Protein AF-A0A369B112-F1 (afdb_monomer)

Sequence (69 aa):
MSFPMFVGESKFAVQSSHSETALWVVSGLSLAANIVVFVYHVYKIAKHKRNPLKVEVYTDLKAYKAIAE

Foldseek 3Di:
DDPPPCCPPDPPHDDDPPPVVVCCVVVVVVVVVVVVVVVVQVVLCVVVVDDVVPDDSPCVDPVNVVPVD

Solvent-accessi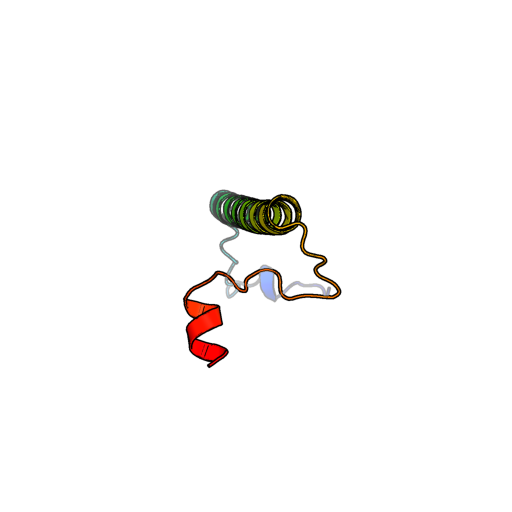ble surface area (backbone atoms only — not comparable to full-atom values): 4404 Å² total; per-residue (Å²): 139,65,88,78,52,62,74,75,75,37,98,82,38,77,78,76,80,80,49,64,68,59,52,50,51,54,50,52,52,52,51,52,52,51,52,52,53,50,52,52,50,52,48,45,31,64,76,68,70,50,51,76,93,81,42,81,78,57,72,85,40,70,74,49,48,75,70,77,111

InterPro domains:
  IPR043747 Protein of unknown function DUF5692 [PF18948] (1-68)

Secondary structure (DSSP, 8-state):
-PSS-HHHHSTT-------HHHHHHHHHHHHHHHHHHHHHHHHHHHHHT--TTTS-TTTTSHHHHHHH-

Structure (mmCIF, N/CA/C/O backbone):
data_AF-A0A369B112-F1
#
_entry.id   AF-A0A369B112-F1
#
loop_
_atom_site.group_PDB
_atom_site.id
_atom_site.type_symbol
_atom_site.label_atom_id
_atom_site.label_alt_id
_atom_site.label_comp_id
_atom_site.label_asym_id
_atom_site.label_entity_id
_atom_site.label_seq_id
_atom_site.pdbx_PDB_ins_code
_atom_site.Cartn_x
_atom_site.Cartn_y
_atom_site.Cartn_z
_atom_site.occupancy
_atom_site.B_iso_or_equiv
_atom_site.auth_seq_id
_atom_site.auth_comp_id
_atom_site.auth_asym_id
_atom_site.auth_atom_id
_atom_site.pdbx_PDB_model_num
ATOM 1 N N . MET A 1 1 ? 34.591 -4.931 -5.841 1.00 52.88 1 MET A N 1
ATOM 2 C CA . MET A 1 1 ? 34.581 -5.028 -7.316 1.00 52.88 1 MET A CA 1
ATOM 3 C C . MET A 1 1 ? 35.946 -5.526 -7.749 1.00 52.88 1 MET A C 1
ATOM 5 O O . MET A 1 1 ? 36.932 -4.917 -7.355 1.00 52.88 1 MET A O 1
ATOM 9 N N . SER A 1 2 ? 35.998 -6.647 -8.465 1.00 69.62 2 SER A N 1
ATOM 10 C CA . SER A 1 2 ? 37.237 -7.276 -8.946 1.00 69.62 2 SER A CA 1
ATOM 11 C C . SER A 1 2 ? 37.435 -6.908 -10.413 1.00 69.62 2 SER A C 1
ATOM 13 O O . SER A 1 2 ? 36.463 -6.917 -11.167 1.00 69.62 2 SER A O 1
ATOM 15 N N . PHE A 1 3 ? 38.662 -6.585 -10.819 1.00 74.31 3 PHE A N 1
ATOM 16 C CA . PHE A 1 3 ? 38.989 -6.360 -12.225 1.00 74.31 3 PHE A CA 1
ATOM 17 C C . PHE A 1 3 ? 39.695 -7.600 -12.798 1.00 74.31 3 PHE A C 1
ATOM 19 O O . PHE A 1 3 ? 40.623 -8.093 -12.151 1.00 74.31 3 PHE A O 1
ATOM 26 N N . PRO A 1 4 ? 39.289 -8.103 -13.980 1.00 70.88 4 PRO A N 1
ATOM 27 C CA . PRO A 1 4 ? 38.223 -7.585 -14.846 1.00 70.88 4 PRO A CA 1
ATOM 28 C C . PRO A 1 4 ? 36.810 -8.010 -14.402 1.00 70.88 4 PRO A C 1
ATOM 30 O O . PRO A 1 4 ? 36.619 -9.004 -13.696 1.00 70.88 4 PRO A O 1
ATOM 33 N N . MET A 1 5 ? 35.800 -7.247 -14.826 1.00 73.75 5 MET A N 1
ATOM 34 C CA . MET A 1 5 ? 34.403 -7.453 -14.435 1.00 73.75 5 MET A CA 1
ATOM 35 C C . MET A 1 5 ? 33.727 -8.497 -15.338 1.00 73.75 5 MET A C 1
ATOM 37 O O . MET A 1 5 ? 32.93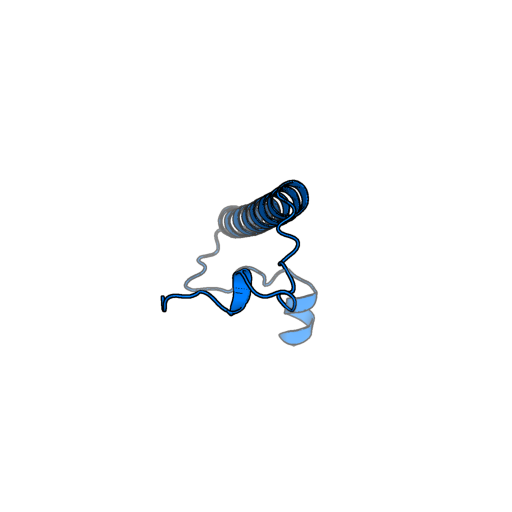5 -8.171 -16.220 1.00 73.75 5 MET A O 1
ATOM 41 N N . PHE A 1 6 ? 34.024 -9.778 -15.107 1.00 67.62 6 PHE A N 1
ATOM 42 C CA . PHE A 1 6 ? 33.548 -10.903 -15.934 1.00 67.62 6 PHE A CA 1
ATOM 43 C C . PHE A 1 6 ? 32.020 -10.979 -16.119 1.00 67.62 6 PHE A C 1
ATOM 45 O O . PHE A 1 6 ? 31.548 -11.480 -17.142 1.00 67.62 6 PHE A O 1
ATOM 52 N N . VAL A 1 7 ? 31.251 -10.471 -15.150 1.00 70.94 7 VAL A N 1
ATOM 53 C CA . VAL A 1 7 ? 29.778 -10.467 -15.171 1.00 70.94 7 VAL A CA 1
ATOM 54 C C . VAL A 1 7 ? 29.213 -9.495 -16.217 1.00 70.94 7 VAL A C 1
ATOM 56 O O . VAL A 1 7 ? 28.145 -9.760 -16.755 1.00 70.94 7 VAL A O 1
ATOM 59 N N . GLY A 1 8 ? 29.923 -8.404 -16.531 1.00 71.19 8 GLY A N 1
ATOM 60 C CA . GLY A 1 8 ? 29.444 -7.366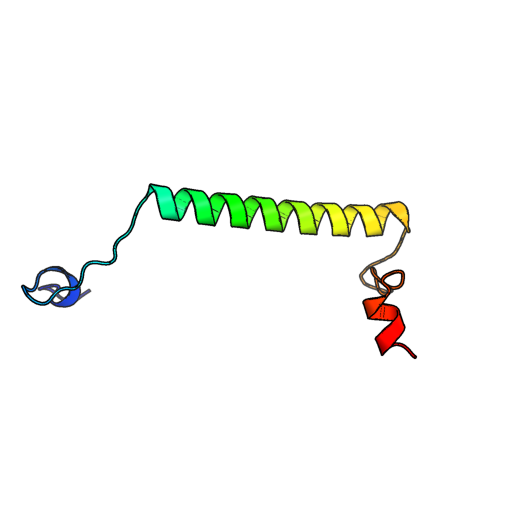 -17.455 1.00 71.19 8 GLY A CA 1
ATOM 61 C C . GLY A 1 8 ? 30.195 -7.292 -18.786 1.00 71.19 8 GLY A C 1
ATOM 62 O O . GLY A 1 8 ? 29.615 -6.887 -19.786 1.00 71.19 8 GLY A O 1
ATOM 63 N N . GLU A 1 9 ? 31.470 -7.690 -18.820 1.00 73.94 9 GLU A N 1
ATOM 64 C CA . GLU A 1 9 ? 32.343 -7.474 -19.989 1.00 73.94 9 GLU A CA 1
ATOM 65 C C . GLU A 1 9 ? 32.617 -8.742 -20.820 1.00 73.94 9 GLU A C 1
ATOM 67 O O . GLU A 1 9 ? 33.312 -8.685 -21.835 1.00 73.94 9 GLU A O 1
ATOM 72 N N . SER A 1 10 ? 32.102 -9.910 -20.418 1.00 76.38 10 SER A N 1
ATOM 73 C CA . SER A 1 10 ? 32.325 -11.156 -21.164 1.00 76.38 10 SER A CA 1
ATOM 74 C C . SER A 1 10 ? 31.352 -11.328 -22.339 1.00 76.38 10 SER A C 1
ATOM 76 O O . SER A 1 10 ? 30.225 -10.845 -22.318 1.00 76.38 10 SER A O 1
ATOM 78 N N . LYS A 1 11 ? 31.746 -12.109 -23.356 1.00 74.81 11 LYS A N 1
ATOM 79 C CA . LYS A 1 11 ? 30.873 -12.477 -24.495 1.00 74.81 11 LYS A CA 1
ATOM 80 C C . LYS A 1 11 ? 29.643 -13.308 -24.100 1.00 74.81 11 LYS A C 1
ATOM 82 O O . LYS A 1 11 ? 28.758 -13.508 -24.924 1.00 74.81 11 LYS A O 1
ATOM 87 N N . PHE A 1 12 ? 29.614 -13.806 -22.866 1.00 79.69 12 PHE A N 1
ATOM 88 C CA . PHE A 1 12 ? 28.502 -14.556 -22.284 1.00 79.69 12 PHE A CA 1
ATOM 89 C C . PHE A 1 12 ? 27.680 -13.702 -21.308 1.00 79.69 12 PHE A C 1
ATOM 91 O O . PHE A 1 12 ? 26.776 -14.224 -20.659 1.00 79.69 12 PHE A O 1
ATOM 98 N N . ALA A 1 13 ? 27.994 -12.408 -21.177 1.00 78.38 13 ALA A N 1
ATOM 99 C CA . ALA A 1 13 ? 27.262 -11.502 -20.311 1.00 78.38 13 ALA A CA 1
ATOM 100 C C . ALA A 1 13 ? 25.834 -11.307 -20.840 1.00 78.38 13 ALA A C 1
ATOM 102 O O . ALA A 1 13 ? 25.618 -10.876 -21.974 1.00 78.38 13 ALA A O 1
ATOM 103 N N . VAL A 1 14 ? 24.852 -11.625 -19.998 1.00 75.12 14 VAL A N 1
ATOM 104 C CA . VAL A 1 14 ? 23.441 -11.327 -20.249 1.00 75.12 14 VAL A CA 1
ATOM 105 C C . VAL A 1 14 ? 23.154 -9.979 -19.613 1.00 75.12 14 VAL A C 1
ATOM 107 O O . VAL A 1 14 ? 23.035 -9.877 -18.393 1.00 75.12 14 VAL A O 1
ATOM 110 N N . GLN A 1 15 ? 23.075 -8.939 -20.440 1.00 75.56 15 GLN A N 1
ATOM 111 C CA . GLN A 1 15 ? 22.826 -7.596 -19.940 1.00 75.56 15 GLN A CA 1
ATOM 112 C C . GLN A 1 15 ? 21.382 -7.476 -19.454 1.00 75.56 15 GLN A C 1
ATOM 114 O O . GLN A 1 15 ? 20.433 -7.816 -20.166 1.00 75.56 15 GLN A O 1
ATOM 119 N N . SER A 1 16 ? 21.211 -6.973 -18.236 1.00 75.44 16 SER A N 1
ATOM 120 C CA . SER A 1 16 ? 19.900 -6.614 -17.710 1.00 75.44 16 SER A CA 1
ATOM 121 C C . SER A 1 16 ? 19.278 -5.534 -18.594 1.00 75.44 16 SER A C 1
ATOM 123 O O . SER A 1 16 ? 19.927 -4.554 -18.954 1.00 75.44 16 SER A O 1
ATOM 125 N N . SER A 1 17 ? 18.002 -5.700 -18.953 1.00 76.75 17 SER A N 1
ATOM 126 C CA . SER A 1 17 ? 17.366 -4.843 -19.960 1.00 76.75 17 SER A CA 1
ATOM 127 C C . SER A 1 17 ? 17.321 -3.357 -19.586 1.00 76.75 17 SER A C 1
ATOM 129 O O . SER A 1 17 ? 17.221 -2.550 -20.501 1.00 76.75 17 SER A O 1
ATOM 131 N N . HIS A 1 18 ? 17.360 -3.008 -18.285 1.00 78.56 18 HIS A N 1
ATOM 132 C CA . HIS A 1 18 ? 17.369 -1.636 -17.735 1.00 78.56 18 HIS A CA 1
ATOM 133 C C . HIS A 1 18 ? 16.626 -0.607 -18.599 1.00 78.56 18 HIS A C 1
ATOM 135 O O . HIS A 1 18 ? 17.141 0.466 -18.906 1.00 78.56 18 HIS A O 1
ATOM 141 N N . SER A 1 19 ? 15.406 -0.946 -19.024 1.00 89.88 19 SER A N 1
ATOM 142 C CA . SER A 1 19 ? 14.598 -0.016 -19.800 1.00 89.88 19 SER A CA 1
ATOM 143 C C . SER A 1 19 ? 14.203 1.125 -18.876 1.00 89.88 19 SER A C 1
ATOM 145 O O . SER A 1 19 ? 13.375 0.947 -17.983 1.00 89.88 19 SER A O 1
ATOM 147 N N . GLU A 1 20 ? 14.813 2.285 -19.098 1.00 92.00 20 GLU A N 1
ATOM 148 C CA . GLU A 1 20 ? 14.573 3.499 -18.320 1.00 92.00 20 GLU A CA 1
ATOM 149 C C . GLU A 1 20 ? 13.073 3.815 -18.266 1.00 92.00 20 GLU A C 1
ATOM 151 O O . GLU A 1 20 ? 12.503 4.009 -17.196 1.00 92.00 20 GLU A O 1
ATOM 156 N N . THR A 1 21 ? 12.392 3.735 -19.412 1.00 94.44 21 THR A N 1
ATOM 157 C CA . THR A 1 21 ? 10.942 3.927 -19.521 1.00 94.44 21 THR A CA 1
ATOM 158 C C . THR A 1 21 ? 10.153 2.930 -18.676 1.00 94.44 21 THR A C 1
ATOM 160 O O . THR A 1 21 ? 9.233 3.334 -17.967 1.00 94.44 21 THR A O 1
ATOM 163 N N . ALA A 1 22 ? 10.503 1.640 -18.710 1.00 93.44 22 ALA A N 1
ATOM 164 C CA . ALA A 1 22 ? 9.816 0.631 -17.906 1.00 93.44 22 ALA A CA 1
ATOM 165 C C . ALA A 1 22 ? 10.025 0.864 -16.402 1.00 93.44 22 ALA A C 1
ATOM 167 O O . ALA A 1 22 ? 9.070 0.790 -15.626 1.00 93.44 22 ALA A O 1
ATOM 168 N N . LEU A 1 23 ? 11.253 1.193 -15.994 1.00 95.06 23 LEU A N 1
ATOM 169 C CA . LEU A 1 23 ? 11.586 1.479 -14.601 1.00 95.06 23 LEU A CA 1
ATOM 170 C C . LEU A 1 23 ? 10.835 2.712 -14.088 1.00 95.06 23 LEU A C 1
ATOM 172 O O . LEU A 1 23 ? 10.262 2.652 -12.999 1.00 95.06 23 LEU A O 1
ATOM 176 N N . TRP A 1 24 ? 10.754 3.788 -14.876 1.00 96.06 24 TRP A N 1
ATOM 177 C CA . TRP A 1 24 ? 9.986 4.985 -14.520 1.00 96.06 24 TRP A CA 1
ATOM 178 C C . TRP A 1 24 ? 8.497 4.707 -14.360 1.00 96.06 24 TRP A C 1
ATOM 180 O O . TRP A 1 24 ? 7.895 5.154 -13.383 1.00 96.06 24 TRP A O 1
ATOM 190 N N . VAL A 1 25 ? 7.901 3.948 -15.282 1.00 97.31 25 VAL A N 1
ATOM 191 C CA . VAL A 1 25 ? 6.470 3.619 -15.227 1.00 97.31 25 VAL A CA 1
ATOM 192 C C . VAL A 1 25 ? 6.153 2.790 -13.986 1.00 97.31 25 VAL A C 1
ATOM 194 O O . VAL A 1 25 ? 5.253 3.148 -13.226 1.00 97.31 25 VAL A O 1
ATOM 197 N N . VAL A 1 26 ? 6.903 1.712 -13.736 1.00 96.38 26 VAL A N 1
ATOM 198 C CA . VAL A 1 26 ? 6.657 0.836 -12.580 1.00 96.38 26 VAL A CA 1
ATOM 199 C C . VAL A 1 26 ? 6.889 1.585 -11.268 1.00 96.38 26 VAL A C 1
ATOM 201 O O . VAL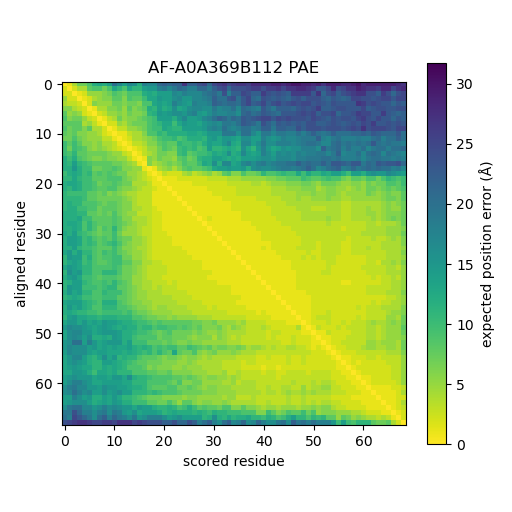 A 1 26 ? 6.078 1.478 -10.346 1.00 96.38 26 VAL A O 1
ATOM 204 N N . SER A 1 27 ? 7.948 2.393 -11.193 1.00 97.50 27 SER A N 1
ATOM 205 C CA . SER A 1 27 ? 8.260 3.186 -9.999 1.00 97.50 27 SER A CA 1
ATOM 206 C C . SER A 1 27 ? 7.197 4.255 -9.738 1.00 97.50 27 SER A C 1
ATOM 208 O O . SER A 1 27 ? 6.732 4.393 -8.608 1.00 97.50 27 SER A O 1
ATOM 210 N N . GLY A 1 28 ? 6.753 4.966 -10.779 1.00 98.44 28 GLY A N 1
ATOM 211 C CA . GLY A 1 28 ? 5.695 5.971 -10.682 1.00 98.44 28 GLY A CA 1
ATOM 212 C C . GLY A 1 28 ? 4.357 5.374 -10.243 1.00 98.44 28 GLY A C 1
ATOM 213 O O . GLY A 1 28 ? 3.715 5.903 -9.335 1.00 98.44 28 GLY A O 1
ATOM 214 N N . LEU A 1 29 ? 3.965 4.235 -10.823 1.00 98.62 29 LEU A N 1
ATOM 215 C CA . LEU A 1 29 ? 2.753 3.513 -10.425 1.00 98.62 29 LEU A CA 1
ATOM 216 C C . LEU A 1 29 ? 2.836 3.008 -8.983 1.00 98.62 29 LEU A C 1
ATOM 218 O O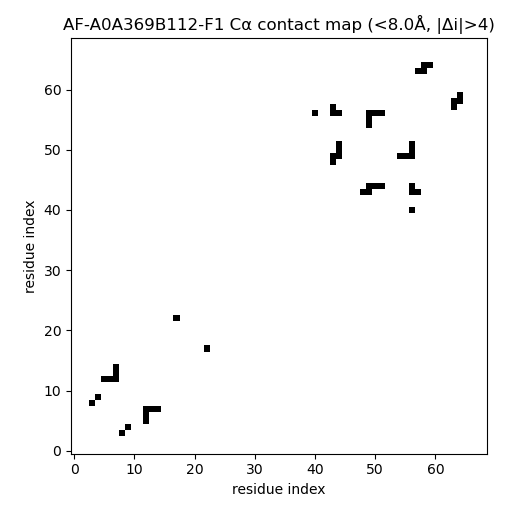 . LEU A 1 29 ? 1.878 3.163 -8.227 1.00 98.62 29 LEU A O 1
ATOM 222 N N . SER A 1 30 ? 3.980 2.445 -8.590 1.00 98.44 30 SER A N 1
ATOM 223 C CA . SER A 1 30 ? 4.211 1.988 -7.219 1.00 98.44 30 SER A CA 1
ATOM 224 C C . SER A 1 30 ? 4.075 3.137 -6.219 1.00 98.44 30 SER A C 1
ATOM 226 O O . SER A 1 30 ? 3.355 3.017 -5.223 1.00 98.44 30 SER A O 1
ATOM 228 N N . LEU A 1 31 ? 4.699 4.283 -6.504 1.00 98.56 31 LEU A N 1
ATOM 229 C CA . LEU A 1 31 ? 4.612 5.466 -5.653 1.00 98.56 31 LEU A CA 1
ATOM 230 C C . LEU A 1 31 ? 3.167 5.970 -5.538 1.00 98.56 31 LEU A C 1
ATOM 232 O O . LEU A 1 31 ? 2.678 6.189 -4.430 1.00 98.56 31 LEU A O 1
ATOM 236 N N . ALA A 1 32 ? 2.462 6.096 -6.665 1.00 98.69 32 ALA A N 1
ATOM 237 C CA . ALA A 1 32 ? 1.070 6.532 -6.688 1.00 98.69 32 ALA A CA 1
ATOM 238 C C . ALA A 1 32 ? 0.158 5.588 -5.885 1.00 98.69 32 ALA A C 1
ATOM 240 O O . ALA A 1 32 ? -0.630 6.051 -5.059 1.00 98.69 32 ALA A O 1
ATOM 241 N N . ALA A 1 33 ? 0.297 4.271 -6.066 1.00 98.69 33 ALA A N 1
ATOM 242 C CA . ALA A 1 33 ? -0.485 3.277 -5.335 1.00 98.69 33 ALA A CA 1
ATOM 243 C C . ALA A 1 33 ? -0.260 3.367 -3.817 1.00 98.69 33 ALA A C 1
ATOM 245 O O . ALA A 1 33 ? -1.223 3.372 -3.047 1.00 98.69 33 ALA A O 1
ATOM 246 N N . ASN A 1 34 ? 0.996 3.510 -3.381 1.00 98.50 34 ASN A N 1
ATOM 247 C CA . ASN A 1 34 ? 1.322 3.672 -1.963 1.00 98.50 34 ASN A CA 1
ATOM 248 C C . ASN A 1 34 ? 0.721 4.958 -1.378 1.00 98.50 34 ASN A C 1
ATOM 250 O O . ASN A 1 34 ? 0.134 4.920 -0.295 1.00 98.50 34 ASN A O 1
ATOM 254 N N . ILE A 1 35 ? 0.796 6.079 -2.104 1.00 98.69 35 ILE A N 1
ATOM 255 C CA . ILE A 1 35 ? 0.191 7.348 -1.673 1.00 98.69 35 ILE A CA 1
ATOM 256 C C . ILE A 1 35 ? -1.326 7.201 -1.522 1.00 98.69 35 ILE A C 1
ATOM 258 O O . ILE A 1 35 ? -1.884 7.634 -0.515 1.00 98.69 35 ILE A O 1
ATOM 262 N N . VAL A 1 36 ? -2.001 6.557 -2.478 1.00 98.62 36 VAL A N 1
ATOM 263 C CA . VAL A 1 36 ? -3.455 6.339 -2.424 1.00 98.62 36 VAL A CA 1
ATOM 264 C C . VAL A 1 36 ? -3.849 5.533 -1.186 1.00 98.62 36 VAL A C 1
ATOM 266 O O . VAL A 1 36 ? -4.755 5.939 -0.455 1.00 98.62 36 VAL A O 1
ATOM 269 N N . VAL A 1 37 ? -3.158 4.422 -0.911 1.00 97.81 37 VAL A N 1
ATOM 270 C CA . VAL A 1 37 ? -3.432 3.591 0.273 1.00 97.81 37 VAL A CA 1
ATOM 271 C C . VAL A 1 37 ? -3.170 4.371 1.563 1.00 97.81 37 VAL A C 1
ATOM 273 O O . VAL A 1 37 ? -3.989 4.322 2.484 1.00 97.81 37 VAL A O 1
ATOM 276 N N . PHE A 1 38 ? 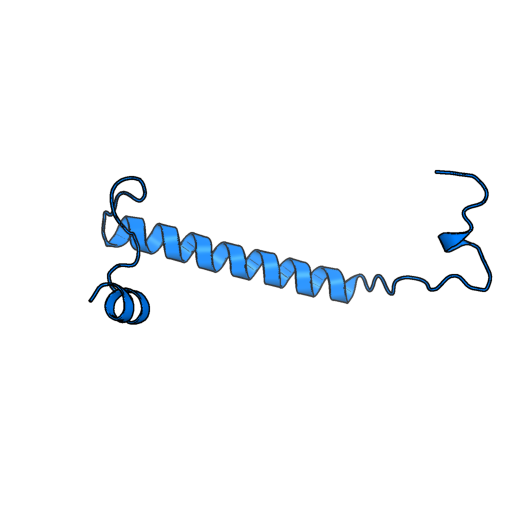-2.080 5.138 1.621 1.00 98.12 38 PHE A N 1
ATOM 277 C CA . PHE A 1 38 ? -1.747 5.965 2.779 1.00 98.12 38 PHE A CA 1
ATOM 278 C C . PHE A 1 38 ? -2.812 7.038 3.047 1.00 98.12 38 PHE A C 1
ATOM 280 O O . PHE A 1 38 ? -3.322 7.144 4.164 1.00 98.12 38 PHE A O 1
ATOM 287 N N . VAL A 1 39 ? -3.218 7.786 2.017 1.00 98.38 39 VAL A N 1
ATOM 288 C CA . VAL A 1 39 ? -4.279 8.800 2.122 1.00 98.38 39 VAL A CA 1
ATOM 289 C C . VAL A 1 39 ? -5.596 8.159 2.553 1.00 98.38 39 VAL A C 1
ATOM 291 O O . VAL A 1 39 ? -6.273 8.687 3.433 1.00 98.38 39 VAL A O 1
ATOM 294 N N . TYR A 1 40 ? -5.949 6.998 1.996 1.00 97.12 40 TYR A N 1
ATOM 295 C CA . TYR A 1 40 ? -7.142 6.259 2.404 1.00 97.12 40 TYR A CA 1
ATOM 296 C C . TYR A 1 40 ? -7.098 5.838 3.884 1.00 97.12 40 TYR A C 1
ATOM 298 O O . TYR A 1 40 ? -8.102 5.967 4.592 1.00 97.12 40 TYR A O 1
ATOM 306 N N . HIS A 1 41 ? -5.942 5.382 4.379 1.00 96.06 41 HIS A N 1
ATOM 307 C CA . HIS A 1 41 ? -5.749 5.035 5.789 1.00 96.06 41 HIS A CA 1
ATOM 308 C C . HIS A 1 41 ? -5.951 6.253 6.703 1.00 96.06 41 HIS A C 1
ATOM 310 O O . HIS A 1 41 ? -6.763 6.209 7.630 1.00 96.06 41 HIS A O 1
ATOM 316 N N . VAL A 1 42 ? -5.291 7.373 6.393 1.00 96.94 42 VAL A N 1
ATOM 317 C CA . VAL A 1 42 ? -5.425 8.628 7.150 1.00 96.94 42 VAL A CA 1
ATOM 318 C C . VAL A 1 42 ? -6.862 9.156 7.101 1.00 96.94 42 VAL A C 1
ATOM 320 O O . VAL A 1 42 ? -7.409 9.567 8.124 1.00 96.94 42 VAL A O 1
ATOM 323 N N . TYR A 1 43 ? -7.519 9.077 5.942 1.00 96.75 43 TYR A N 1
ATOM 324 C CA . TYR A 1 43 ? -8.927 9.437 5.788 1.00 96.75 43 TYR A CA 1
ATOM 325 C C . TYR A 1 43 ? -9.830 8.619 6.717 1.00 96.75 43 TYR A C 1
ATOM 327 O O . TYR A 1 43 ? -10.692 9.185 7.391 1.00 96.75 43 TYR A O 1
ATOM 335 N N . LYS A 1 44 ? -9.635 7.297 6.794 1.00 95.31 44 LYS A N 1
ATOM 336 C CA . LYS A 1 44 ? -10.407 6.422 7.690 1.00 95.31 44 LYS A CA 1
ATOM 337 C C . LYS A 1 44 ? -10.197 6.778 9.158 1.00 95.31 44 LYS A C 1
ATOM 339 O O . LYS A 1 44 ? -11.178 6.861 9.899 1.00 95.31 44 LYS A O 1
ATOM 344 N N . ILE A 1 45 ? -8.953 7.041 9.554 1.00 95.88 45 ILE A N 1
ATOM 345 C CA . ILE A 1 45 ? -8.598 7.498 10.902 1.00 95.88 45 ILE A CA 1
ATOM 346 C C . ILE A 1 45 ? -9.340 8.788 11.244 1.00 95.88 45 ILE A C 1
ATOM 348 O O . ILE A 1 45 ? -10.034 8.843 12.258 1.00 95.88 45 ILE A O 1
ATOM 352 N N . ALA A 1 46 ? -9.245 9.800 10.378 1.00 95.81 46 ALA A N 1
ATOM 353 C CA . ALA A 1 46 ? -9.845 11.108 10.607 1.00 95.81 46 ALA A CA 1
ATOM 354 C C . ALA A 1 46 ? -11.380 11.041 10.622 1.00 95.81 46 ALA A C 1
ATOM 356 O O . ALA A 1 46 ? -12.020 11.567 11.533 1.00 95.81 46 ALA A O 1
ATOM 357 N N . LYS A 1 47 ? -11.982 10.345 9.649 1.00 95.12 47 LYS A N 1
ATOM 358 C CA . LYS A 1 47 ? -13.439 10.231 9.509 1.00 95.12 47 LYS A CA 1
ATOM 359 C C . LYS A 1 47 ? -14.088 9.484 10.669 1.00 95.12 47 LYS A C 1
ATOM 361 O O . LYS A 1 47 ? -15.144 9.895 11.139 1.00 95.12 47 LYS A O 1
ATOM 366 N N . HIS A 1 48 ? -13.478 8.390 11.119 1.00 93.31 48 HIS A N 1
ATOM 367 C CA . HIS A 1 48 ? -14.026 7.560 12.195 1.00 93.31 48 HIS A CA 1
ATOM 368 C C . HIS A 1 48 ? -13.439 7.892 13.573 1.00 93.31 48 HIS A C 1
ATOM 370 O O . HIS A 1 48 ? -13.800 7.240 14.549 1.00 93.31 48 HIS A O 1
ATOM 376 N N . LYS A 1 49 ? -12.546 8.890 13.655 1.00 92.00 49 LYS A N 1
ATOM 377 C CA . LYS A 1 49 ? -11.829 9.310 14.872 1.00 92.00 49 LYS A CA 1
ATOM 378 C C . LYS A 1 49 ? -11.207 8.129 15.632 1.00 92.00 49 LYS A C 1
ATOM 380 O O . LYS A 1 49 ? -11.246 8.072 16.859 1.00 92.00 49 LYS A O 1
ATOM 385 N N . ARG A 1 50 ? -10.665 7.158 14.891 1.00 92.25 50 ARG A N 1
ATOM 386 C CA . ARG A 1 50 ? -10.067 5.934 15.447 1.00 92.25 50 ARG A CA 1
ATOM 387 C C . ARG A 1 50 ? -8.616 6.200 15.819 1.00 92.25 50 ARG A C 1
ATOM 389 O O . ARG A 1 50 ? -7.906 6.834 15.051 1.00 92.25 50 ARG A O 1
ATOM 396 N N . ASN A 1 51 ? -8.165 5.700 16.967 1.00 93.0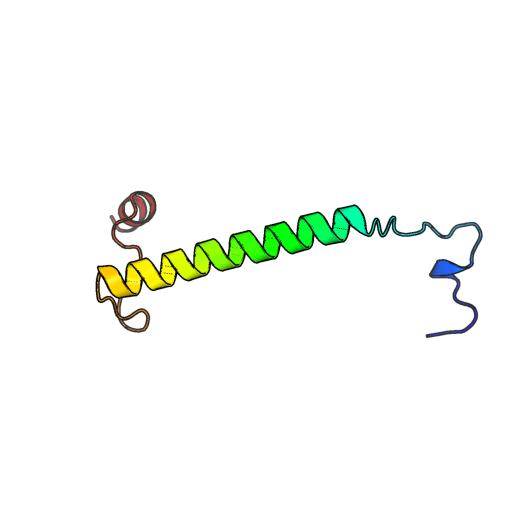6 51 ASN A N 1
ATOM 397 C CA . ASN A 1 51 ? -6.746 5.718 17.319 1.00 93.06 51 ASN A CA 1
ATOM 398 C C . ASN A 1 51 ? -6.093 4.400 16.857 1.00 93.06 51 ASN A C 1
ATOM 400 O O . ASN A 1 51 ? -6.357 3.380 17.494 1.00 93.06 51 ASN A O 1
ATOM 404 N N . PRO A 1 52 ? -5.230 4.402 15.821 1.00 91.75 52 PRO A N 1
ATOM 405 C CA . PRO A 1 52 ? -4.620 3.182 15.279 1.00 91.75 52 PRO A CA 1
ATOM 406 C C . PRO A 1 52 ? -3.802 2.383 16.294 1.00 91.75 52 PRO A C 1
ATOM 408 O O . PRO A 1 52 ? -3.613 1.188 16.124 1.00 91.75 52 PRO A O 1
ATOM 411 N N . LEU A 1 53 ? -3.313 3.036 17.353 1.00 93.19 53 LEU A N 1
ATOM 412 C CA . LEU A 1 53 ? -2.512 2.395 18.398 1.00 93.19 53 LEU A CA 1
ATOM 413 C C . LEU A 1 53 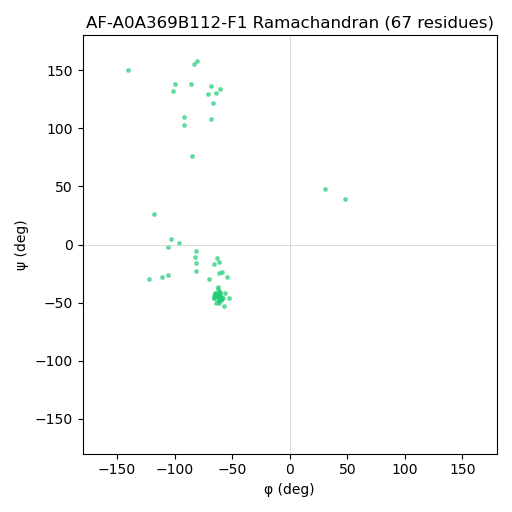? -3.361 1.681 19.453 1.00 93.19 53 LEU A C 1
ATOM 415 O O . LEU A 1 53 ? -2.820 0.999 20.317 1.00 93.19 53 LEU A O 1
ATOM 419 N N . LYS A 1 54 ? -4.679 1.900 19.443 1.00 93.12 54 LYS A N 1
ATOM 420 C CA . LYS A 1 54 ? -5.601 1.368 20.456 1.00 93.12 54 LYS A CA 1
ATOM 421 C C . LYS A 1 54 ? -6.707 0.511 19.865 1.00 93.12 54 LYS A C 1
ATOM 423 O O . LYS A 1 54 ? -7.230 -0.347 20.564 1.00 93.12 54 LYS A O 1
ATOM 428 N N . VAL A 1 55 ? -7.117 0.795 18.631 1.00 93.06 55 VAL A N 1
ATOM 429 C CA . VAL A 1 55 ? -8.259 0.144 17.991 1.00 93.06 55 VAL A CA 1
ATOM 430 C C . VAL A 1 55 ? -7.991 -0.134 16.519 1.00 93.06 55 VAL A C 1
ATOM 432 O O . VAL A 1 55 ? -7.312 0.629 15.832 1.00 93.06 55 VAL A O 1
ATOM 435 N N . GLU A 1 56 ? -8.616 -1.199 16.030 1.00 92.12 56 GLU A N 1
ATOM 436 C CA . GLU A 1 56 ? -8.564 -1.606 14.632 1.00 92.12 56 GLU A CA 1
ATOM 437 C C . GLU A 1 56 ? -9.208 -0.562 13.708 1.00 92.12 56 GLU A C 1
ATOM 439 O O . GLU A 1 56 ? -10.336 -0.101 13.917 1.00 92.12 56 GLU A O 1
ATOM 444 N N . VAL A 1 57 ? -8.489 -0.182 12.648 1.00 93.56 57 VAL A N 1
ATOM 445 C CA . VAL A 1 57 ? -8.886 0.926 11.761 1.00 93.56 57 VAL A CA 1
ATOM 446 C C . VAL A 1 57 ? -9.933 0.505 10.727 1.00 93.56 57 VAL A C 1
ATOM 448 O O . VAL A 1 57 ? -10.682 1.361 10.258 1.00 93.56 57 VAL A O 1
ATOM 451 N N . TYR A 1 58 ? -10.044 -0.785 10.401 1.00 94.31 58 TYR A N 1
ATOM 452 C CA . TYR A 1 58 ? -10.814 -1.284 9.250 1.00 94.31 58 TYR A CA 1
ATOM 453 C C . TYR A 1 58 ? -11.993 -2.204 9.604 1.00 94.31 58 TYR A C 1
ATOM 455 O O . TYR A 1 58 ? -12.431 -3.004 8.777 1.00 94.31 58 TYR A O 1
ATOM 463 N N . THR A 1 59 ? -12.556 -2.066 10.806 1.00 92.06 59 THR A N 1
ATOM 464 C CA . THR A 1 59 ? -13.642 -2.934 11.307 1.00 92.06 59 THR A CA 1
ATOM 465 C C . THR A 1 59 ? -14.938 -2.894 10.487 1.00 92.06 59 THR A C 1
ATOM 467 O O . THR A 1 59 ? -15.811 -3.750 10.617 1.00 92.06 59 THR A O 1
ATOM 470 N N . ASP A 1 60 ? -15.089 -1.900 9.616 1.00 90.25 60 ASP A N 1
ATOM 471 C CA . ASP A 1 60 ? -16.233 -1.751 8.720 1.00 90.25 60 ASP A CA 1
ATOM 472 C C . ASP A 1 60 ? -16.144 -2.603 7.441 1.00 90.25 60 ASP A C 1
ATOM 474 O O . ASP A 1 60 ? -17.170 -2.811 6.787 1.00 90.25 60 ASP A O 1
ATOM 478 N N . LEU A 1 61 ? -14.964 -3.130 7.093 1.00 92.62 61 LEU A N 1
ATOM 479 C CA . LEU A 1 61 ? -14.785 -3.947 5.895 1.00 92.62 61 LEU A CA 1
ATOM 480 C C . LEU A 1 61 ? -15.502 -5.295 6.026 1.00 92.62 61 LEU A C 1
ATOM 482 O O . LEU A 1 61 ? -15.384 -5.983 7.037 1.00 92.62 61 LEU A O 1
ATOM 486 N N . LYS A 1 62 ? -16.186 -5.720 4.956 1.00 93.19 62 LYS A N 1
ATOM 487 C CA . LYS A 1 62 ? -16.831 -7.046 4.893 1.00 93.19 62 LYS A CA 1
ATOM 488 C C . LYS A 1 62 ? -15.834 -8.178 5.152 1.00 93.19 62 LYS A C 1
ATOM 490 O O . LYS A 1 62 ? -16.148 -9.09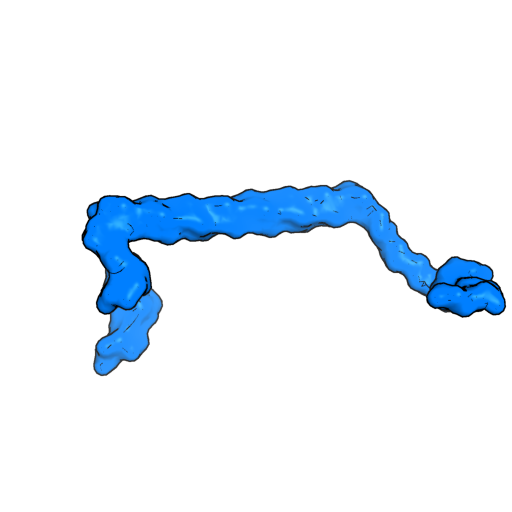5 5.895 1.00 93.19 62 LYS A O 1
ATOM 495 N N . ALA A 1 63 ? -14.633 -8.071 4.582 1.00 91.62 63 ALA A N 1
ATOM 496 C CA . ALA A 1 63 ? -13.567 -9.051 4.774 1.00 91.62 63 ALA A CA 1
ATOM 497 C C . ALA A 1 63 ? -13.122 -9.154 6.240 1.00 91.62 63 ALA A C 1
ATOM 499 O O . ALA A 1 63 ? -12.883 -10.251 6.721 1.00 91.62 63 ALA A O 1
ATOM 500 N N . TYR A 1 64 ? -13.066 -8.028 6.958 1.00 92.31 64 TYR A N 1
ATOM 501 C CA . TYR A 1 64 ? -12.750 -8.032 8.386 1.00 92.31 64 TYR A CA 1
ATOM 502 C C . TYR A 1 64 ? -13.853 -8.735 9.187 1.00 92.31 64 TYR A C 1
ATOM 504 O O . TYR A 1 64 ? -13.575 -9.605 10.004 1.00 92.31 64 TYR A O 1
ATOM 512 N N . LYS A 1 65 ? -15.119 -8.404 8.904 1.00 93.19 65 LYS A N 1
ATOM 513 C CA . LYS A 1 65 ? -16.279 -9.000 9.585 1.00 93.19 65 LYS A CA 1
ATOM 514 C C . LYS A 1 65 ? -16.391 -10.508 9.375 1.00 93.19 65 LYS A C 1
ATOM 516 O O . LYS A 1 65 ? -16.744 -11.199 10.311 1.00 93.19 65 LYS A O 1
ATOM 521 N N . ALA A 1 66 ? -16.055 -11.002 8.185 1.00 94.25 66 ALA A N 1
ATOM 522 C CA . ALA A 1 66 ? -16.101 -12.430 7.871 1.00 94.25 66 ALA A CA 1
ATOM 523 C C . ALA A 1 66 ? -15.086 -13.285 8.658 1.00 94.25 66 ALA A C 1
ATOM 525 O O . ALA A 1 66 ? -15.213 -14.501 8.656 1.00 94.25 66 ALA A O 1
ATOM 526 N N . ILE A 1 67 ? -14.063 -12.670 9.266 1.00 91.88 67 ILE A N 1
ATOM 527 C CA . ILE A 1 67 ? -13.017 -13.366 10.039 1.00 91.88 67 ILE A CA 1
ATOM 528 C C . ILE A 1 67 ? -13.203 -13.153 11.549 1.00 91.88 67 ILE A C 1
ATOM 530 O O . ILE A 1 67 ? -12.739 -13.958 12.347 1.00 91.88 67 ILE A O 1
ATOM 534 N N . ALA A 1 68 ? -13.830 -12.044 11.948 1.00 81.81 68 ALA A N 1
ATOM 535 C CA . ALA A 1 68 ? -14.015 -11.677 13.350 1.00 81.81 68 ALA A CA 1
ATOM 536 C C . ALA A 1 68 ? -15.204 -12.384 14.038 1.00 81.81 68 ALA A C 1
ATOM 538 O O . ALA A 1 68 ? -15.396 -12.176 15.236 1.00 81.81 68 ALA A O 1
ATOM 539 N N . GLU A 1 69 ? -15.999 -13.152 13.288 1.00 55.25 69 GLU A N 1
ATOM 540 C CA . GLU A 1 69 ? -17.109 -13.994 13.768 1.00 55.25 69 GLU A CA 1
ATOM 541 C C . GLU A 1 69 ? -16.623 -15.426 14.034 1.00 55.25 69 GLU A C 1
ATOM 543 O O . GLU A 1 69 ? -16.995 -15.977 15.095 1.00 55.25 69 GLU A O 1
#

Mean predicted aligned error: 8.27 Å

Organism: NCBI:txid1416533

Radius of gyration: 22.81 Å; Cα contacts (8 Å, |Δi|>4): 26; chains: 1; bounding box: 56×26×45 Å

pLDDT: mean 88.53, std 11.06, range [52.88, 98.69]